Protein AF-A0ABD7KMS0-F1 (afdb_monomer_lite)

Secondary structure (DSSP, 8-state):
---------------S-HHHHHHIIIIIS--------PPTT--

Radius of gyration: 14.92 Å; chains: 1; bounding box: 26×16×48 Å

Organism: NCBI:txid1812935

pLDDT: mean 87.6, std 10.94, range [57.53, 97.19]

Foldseek 3Di:
DDDDDDDDDDDDDDDPDPVVVVCCCCPVVVDDDPDDDDDPPDD

Sequence (43 aa):
MRTQKRCLGCVAIVVDDYDRAIEYYTDKLGFTLVEDTPQPGKR

InterPro domains:
  IPR004360 Glyoxalase/fosfomycin resistance/dioxygenase domain [PF00903] (11-40)
  IPR029068 Glyoxalase/Bleomycin resistance protein/Dihydroxybiphenyl dioxygenase [G3DSA:3.10.180.10] (4-43)
  IPR029068 Glyoxalase/Bleomycin resistance protein/Dihydroxybiphenyl dioxygenase [SSF54593] (8-39)
  IPR037523 Vicinal oxygen chelate (VOC), core domain [PS51819] (7-43)

Structure (mmCIF, N/CA/C/O backbone):
data_AF-A0ABD7KMS0-F1
#
_entry.id   AF-A0ABD7KMS0-F1
#
loop_
_atom_site.group_PDB
_atom_site.id
_atom_site.type_symbol
_atom_site.label_atom_id
_atom_site.label_alt_id
_atom_site.label_comp_id
_atom_site.label_asym_id
_atom_site.label_entity_id
_atom_site.label_seq_id
_atom_site.pdbx_PDB_ins_code
_atom_site.Cartn_x
_atom_site.Cartn_y
_atom_site.Cartn_z
_atom_site.occupancy
_atom_site.B_iso_or_equiv
_atom_site.auth_seq_id
_atom_site.auth_comp_id
_atom_site.auth_asym_id
_atom_site.auth_atom_id
_atom_site.pdbx_PDB_model_num
ATOM 1 N N . MET A 1 1 ? 8.276 -6.516 38.152 1.00 57.78 1 MET A N 1
ATOM 2 C CA . MET A 1 1 ? 8.912 -6.646 36.821 1.00 57.78 1 MET A CA 1
ATOM 3 C C . MET A 1 1 ? 7.938 -6.106 35.782 1.00 57.78 1 MET A C 1
ATOM 5 O O . MET A 1 1 ? 6.826 -6.610 35.722 1.00 57.78 1 MET A O 1
ATOM 9 N N . ARG A 1 2 ? 8.277 -5.048 35.030 1.00 70.25 2 ARG A N 1
ATOM 10 C CA . ARG A 1 2 ? 7.432 -4.613 33.903 1.00 70.25 2 ARG A CA 1
ATOM 11 C C . ARG A 1 2 ? 7.676 -5.568 32.738 1.00 70.25 2 ARG A C 1
ATOM 13 O O . ARG A 1 2 ? 8.779 -5.609 32.205 1.00 70.25 2 ARG A O 1
ATOM 20 N N . THR A 1 3 ? 6.665 -6.335 32.356 1.00 72.62 3 THR A N 1
ATOM 21 C CA . THR A 1 3 ? 6.715 -7.172 31.156 1.00 72.62 3 THR A CA 1
ATOM 22 C C . THR A 1 3 ? 6.651 -6.262 29.933 1.00 72.62 3 THR A C 1
ATOM 24 O O . THR A 1 3 ? 5.591 -5.725 29.613 1.00 72.62 3 THR A O 1
ATOM 27 N N . GLN A 1 4 ? 7.783 -6.034 29.265 1.00 79.56 4 GLN A N 1
ATOM 28 C CA . GLN A 1 4 ? 7.800 -5.268 28.022 1.00 79.56 4 GLN A CA 1
ATOM 29 C C . GLN A 1 4 ? 7.330 -6.159 26.872 1.00 79.56 4 GLN A C 1
ATOM 31 O O . GLN A 1 4 ? 8.027 -7.090 26.469 1.00 79.56 4 GLN A O 1
ATOM 36 N N . LYS A 1 5 ? 6.136 -5.871 26.345 1.00 81.75 5 LYS A N 1
ATOM 37 C CA . LYS A 1 5 ? 5.653 -6.485 25.107 1.00 81.75 5 LYS A CA 1
ATOM 38 C C . LYS A 1 5 ? 6.510 -5.965 23.952 1.00 81.75 5 LYS A C 1
ATOM 40 O O . LYS A 1 5 ? 6.545 -4.763 23.709 1.00 81.75 5 LYS A O 1
ATOM 45 N N . ARG A 1 6 ? 7.233 -6.867 23.291 1.00 89.00 6 ARG A N 1
ATOM 46 C CA . ARG A 1 6 ? 8.001 -6.575 22.074 1.00 89.00 6 ARG A CA 1
ATOM 47 C C . ARG A 1 6 ? 7.097 -6.784 20.863 1.00 89.00 6 ARG A C 1
ATOM 49 O O . ARG A 1 6 ? 6.322 -7.737 20.843 1.00 89.00 6 ARG A O 1
ATOM 56 N N . CYS A 1 7 ? 7.219 -5.918 19.869 1.00 90.38 7 CYS A N 1
ATOM 57 C CA . CYS A 1 7 ? 6.541 -6.031 18.582 1.00 90.38 7 CYS A CA 1
ATOM 58 C C . CYS A 1 7 ? 7.523 -5.715 17.446 1.00 90.38 7 CYS A C 1
ATOM 60 O O . CYS A 1 7 ? 8.568 -5.102 17.670 1.00 90.38 7 CYS A O 1
ATOM 62 N N . LEU A 1 8 ? 7.193 -6.166 16.235 1.00 90.44 8 LEU A N 1
ATOM 63 C CA . LEU A 1 8 ? 7.880 -5.743 15.015 1.00 90.44 8 LEU A CA 1
ATOM 64 C C . LEU A 1 8 ? 7.514 -4.283 14.727 1.00 90.44 8 LEU A C 1
ATOM 66 O O . LEU A 1 8 ? 6.334 -3.945 14.714 1.00 90.44 8 LEU A O 1
ATOM 70 N N . GLY A 1 9 ? 8.530 -3.438 14.537 1.00 92.69 9 GLY A N 1
ATOM 71 C CA . GLY A 1 9 ? 8.350 -2.017 14.229 1.00 92.69 9 GLY A CA 1
ATOM 72 C C . 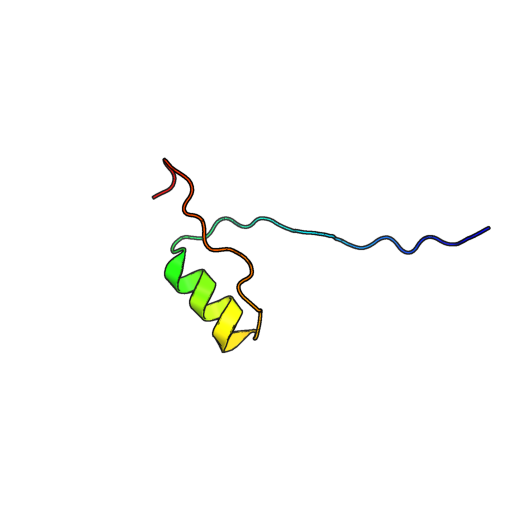GLY A 1 9 ? 8.087 -1.776 12.744 1.00 92.69 9 GLY A C 1
ATOM 73 O O . GLY A 1 9 ? 7.006 -1.332 12.380 1.00 92.69 9 GLY A O 1
ATOM 74 N N . CYS A 1 10 ? 9.062 -2.112 11.893 1.00 92.44 10 CYS A N 1
ATOM 75 C CA . CYS A 1 10 ? 8.995 -1.929 10.441 1.00 92.44 10 CYS A CA 1
ATOM 76 C C . CYS A 1 10 ? 9.585 -3.144 9.713 1.00 92.44 10 CYS A C 1
ATOM 78 O O . CYS A 1 10 ? 10.455 -3.835 10.247 1.00 92.44 10 CYS A O 1
ATOM 80 N N . VAL A 1 11 ? 9.145 -3.367 8.476 1.00 93.12 11 VAL A N 1
ATOM 81 C CA . VAL A 1 11 ? 9.709 -4.360 7.555 1.00 93.12 11 VAL A CA 1
ATOM 82 C C . VAL A 1 11 ? 9.946 -3.706 6.196 1.00 93.12 11 VAL A C 1
ATOM 84 O O . VAL A 1 11 ? 9.179 -2.838 5.789 1.00 93.12 11 VAL A O 1
ATOM 87 N N . ALA A 1 12 ? 11.012 -4.114 5.511 1.00 93.00 12 ALA A N 1
ATOM 88 C CA . ALA A 1 12 ? 11.292 -3.729 4.134 1.00 93.00 12 ALA A CA 1
ATOM 89 C C . ALA A 1 12 ? 11.102 -4.948 3.227 1.00 93.00 12 ALA A C 1
ATOM 91 O O . ALA A 1 12 ? 11.555 -6.045 3.558 1.00 93.00 12 ALA A O 1
ATOM 92 N N . ILE A 1 13 ? 10.438 -4.748 2.093 1.00 91.50 13 ILE A N 1
ATOM 93 C CA . ILE A 1 13 ? 10.165 -5.789 1.101 1.00 91.50 13 ILE A CA 1
ATOM 94 C C . ILE A 1 13 ? 10.687 -5.341 -0.262 1.00 91.50 13 ILE A C 1
ATOM 96 O O . ILE A 1 13 ? 10.685 -4.151 -0.572 1.00 91.50 13 ILE A O 1
ATOM 100 N N . VAL A 1 14 ? 11.158 -6.295 -1.062 1.00 92.00 14 VAL A N 1
ATOM 101 C CA . VAL A 1 14 ? 11.515 -6.054 -2.463 1.00 92.00 14 VAL A CA 1
ATOM 102 C C . VAL A 1 14 ? 10.316 -6.443 -3.308 1.00 92.00 14 VAL A C 1
ATOM 104 O O . VAL A 1 14 ? 9.790 -7.545 -3.157 1.00 92.00 14 VAL A O 1
ATOM 107 N N . VAL A 1 15 ? 9.899 -5.530 -4.173 1.00 91.06 15 VAL A N 1
ATOM 108 C CA . VAL A 1 15 ? 8.793 -5.719 -5.109 1.00 91.06 15 VAL A CA 1
ATOM 109 C C . VAL A 1 15 ? 9.315 -5.591 -6.532 1.00 91.06 15 VAL A C 1
ATOM 111 O O . VAL A 1 15 ? 10.372 -5.004 -6.762 1.00 91.06 15 VAL A O 1
ATOM 114 N N . ASP A 1 16 ? 8.590 -6.191 -7.464 1.00 91.25 16 ASP A N 1
ATOM 115 C CA . ASP A 1 16 ? 8.835 -6.089 -8.899 1.00 91.25 16 ASP A CA 1
ATOM 116 C C . ASP A 1 16 ? 8.456 -4.704 -9.436 1.00 91.25 16 ASP A C 1
ATOM 118 O O . ASP A 1 16 ? 9.223 -4.111 -10.188 1.00 91.25 16 ASP A O 1
ATOM 122 N N . ASP A 1 17 ? 7.308 -4.181 -9.003 1.00 91.38 17 ASP A N 1
ATOM 123 C CA . ASP A 1 17 ? 6.773 -2.886 -9.416 1.00 91.38 17 ASP A CA 1
ATOM 124 C C . ASP A 1 17 ? 6.350 -2.063 -8.187 1.00 91.38 17 ASP A C 1
ATOM 126 O O . ASP A 1 17 ? 5.495 -2.472 -7.394 1.00 91.38 17 ASP A O 1
ATOM 130 N N . TYR A 1 18 ? 6.990 -0.905 -8.015 1.00 90.31 18 TYR A N 1
ATOM 131 C CA . TYR A 1 18 ? 6.778 -0.017 -6.872 1.00 90.31 18 TYR A CA 1
ATOM 132 C C . TYR A 1 18 ? 5.389 0.627 -6.880 1.00 90.31 18 TYR A C 1
ATOM 134 O O . TYR A 1 18 ? 4.714 0.636 -5.849 1.00 90.31 18 TYR A O 1
ATOM 142 N N . ASP A 1 19 ? 4.940 1.101 -8.042 1.00 91.69 19 ASP A N 1
ATOM 143 C CA . ASP A 1 19 ? 3.666 1.805 -8.182 1.00 91.69 19 ASP A CA 1
ATOM 144 C C . ASP A 1 19 ? 2.508 0.834 -7.925 1.00 91.69 19 ASP A C 1
ATOM 146 O O . ASP A 1 19 ? 1.586 1.125 -7.156 1.00 91.69 19 ASP A O 1
ATOM 150 N N . ARG A 1 20 ? 2.612 -0.386 -8.469 1.00 94.81 20 ARG A N 1
ATOM 151 C CA . ARG A 1 20 ? 1.640 -1.458 -8.218 1.00 94.81 20 ARG A CA 1
ATOM 152 C C . ARG A 1 20 ? 1.587 -1.862 -6.745 1.00 94.81 20 ARG A C 1
ATOM 154 O O . ARG A 1 20 ? 0.513 -2.181 -6.228 1.00 94.81 20 ARG A O 1
ATOM 161 N N . ALA A 1 21 ? 2.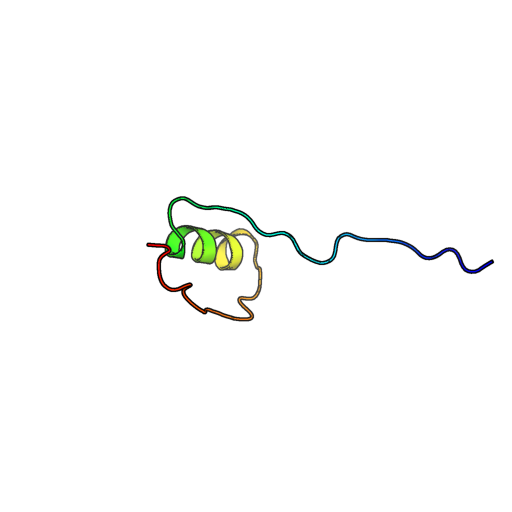734 -1.899 -6.070 1.00 94.94 21 ALA A N 1
ATOM 162 C CA . ALA A 1 21 ? 2.784 -2.225 -4.652 1.00 94.94 21 ALA A CA 1
ATOM 163 C C . ALA A 1 21 ? 2.081 -1.149 -3.819 1.00 94.94 21 ALA A C 1
ATOM 165 O O . ALA A 1 21 ? 1.259 -1.498 -2.970 1.00 94.94 21 ALA A O 1
ATOM 166 N N . ILE A 1 22 ? 2.349 0.134 -4.082 1.00 94.50 22 ILE A N 1
ATOM 167 C CA . ILE A 1 22 ? 1.677 1.241 -3.390 1.00 94.50 22 ILE A CA 1
ATOM 168 C C . ILE A 1 22 ? 0.162 1.118 -3.532 1.00 94.50 22 ILE A C 1
ATOM 170 O O . ILE A 1 22 ? -0.506 1.056 -2.503 1.00 94.50 22 ILE A O 1
ATOM 174 N N . GLU A 1 23 ? -0.363 0.992 -4.756 1.00 96.19 23 GLU A N 1
ATOM 175 C CA . GLU A 1 23 ? -1.811 0.876 -4.996 1.00 96.19 23 GLU A CA 1
ATOM 176 C C . GLU A 1 23 ? -2.421 -0.281 -4.191 1.00 96.19 23 GLU A C 1
ATOM 178 O O . GLU A 1 23 ? -3.459 -0.143 -3.543 1.00 96.19 23 GLU A O 1
ATOM 183 N N . TYR A 1 24 ? -1.759 -1.439 -4.169 1.00 96.75 24 TYR A N 1
ATOM 184 C CA . TYR A 1 24 ? -2.246 -2.581 -3.405 1.00 96.75 24 TYR A CA 1
ATOM 185 C C . TYR A 1 24 ? -2.285 -2.299 -1.894 1.00 96.75 24 TYR A C 1
ATOM 187 O O . TYR A 1 24 ? -3.289 -2.587 -1.233 1.00 96.75 24 TYR A O 1
ATOM 195 N N . TYR A 1 25 ? -1.214 -1.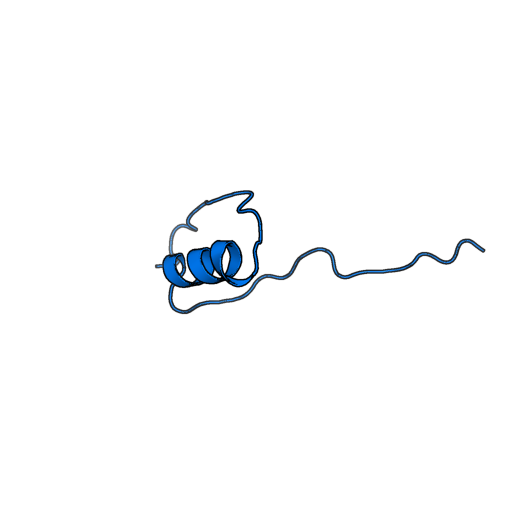735 -1.330 1.00 96.50 25 TYR A N 1
ATOM 196 C CA . TYR A 1 25 ? -1.144 -1.455 0.103 1.00 96.50 25 TYR A CA 1
ATOM 197 C C . TYR A 1 25 ? -2.093 -0.326 0.520 1.00 96.50 25 TYR A C 1
ATOM 199 O O . TYR A 1 25 ? -2.716 -0.441 1.577 1.00 96.50 25 TYR A O 1
ATOM 207 N N . THR A 1 26 ? -2.265 0.718 -0.291 1.00 96.75 26 THR A N 1
ATOM 208 C CA . THR A 1 26 ? -3.163 1.834 0.036 1.00 96.75 26 THR A CA 1
ATOM 209 C C . THR A 1 26 ? -4.624 1.485 -0.196 1.00 96.75 26 THR A C 1
ATOM 211 O O . THR A 1 26 ? -5.447 1.708 0.690 1.00 96.75 26 THR A O 1
ATOM 214 N N . ASP A 1 27 ? -4.958 0.866 -1.328 1.00 97.19 27 ASP A N 1
ATOM 215 C CA . ASP A 1 27 ? -6.354 0.747 -1.755 1.00 97.19 27 ASP A CA 1
ATOM 216 C C . ASP A 1 27 ? -6.976 -0.580 -1.334 1.00 97.19 27 ASP A C 1
ATOM 218 O O . ASP A 1 27 ? -8.148 -0.632 -0.956 1.00 97.19 27 ASP A O 1
ATOM 222 N N . LYS A 1 28 ? -6.216 -1.681 -1.403 1.00 96.81 28 LYS A N 1
ATOM 223 C CA . LYS A 1 28 ? -6.736 -3.011 -1.041 1.00 96.81 28 LYS A CA 1
ATOM 224 C C . LYS A 1 28 ? -6.585 -3.292 0.444 1.00 96.81 28 LYS A C 1
ATOM 226 O O . LYS A 1 28 ? -7.484 -3.886 1.035 1.00 96.81 28 LYS A O 1
ATOM 231 N N . LEU A 1 29 ? -5.465 -2.882 1.038 1.00 96.62 29 LEU A N 1
ATOM 232 C CA . LEU A 1 29 ? -5.184 -3.104 2.458 1.00 96.62 29 LEU A CA 1
ATOM 233 C C . LEU A 1 29 ? -5.506 -1.895 3.345 1.00 96.62 29 LEU A C 1
ATOM 235 O O . LEU A 1 29 ? -5.582 -2.056 4.563 1.00 96.62 29 LEU A O 1
ATOM 239 N N . GLY A 1 30 ? -5.743 -0.716 2.760 1.00 96.62 30 GLY A N 1
ATOM 240 C CA . GLY A 1 30 ? -6.143 0.477 3.506 1.00 96.62 30 GLY A CA 1
ATOM 241 C C . GLY A 1 30 ? -5.002 1.125 4.290 1.00 96.62 30 GLY A C 1
ATOM 242 O O . GLY A 1 30 ? -5.254 1.766 5.310 1.00 96.62 30 GLY A O 1
ATOM 243 N N . PHE A 1 31 ? -3.747 0.920 3.886 1.00 96.69 31 PHE A N 1
ATOM 244 C CA . PHE A 1 31 ? -2.609 1.570 4.531 1.00 96.69 31 PHE A CA 1
ATOM 245 C C . PHE A 1 31 ? -2.499 3.030 4.100 1.00 96.69 31 PHE A C 1
ATOM 247 O O . PHE A 1 31 ? -2.797 3.400 2.968 1.00 96.69 31 PHE A O 1
ATOM 254 N N . THR A 1 32 ? -2.004 3.866 5.004 1.00 96.94 32 THR A N 1
ATOM 255 C CA . THR A 1 32 ? -1.699 5.259 4.682 1.00 96.94 32 THR A CA 1
ATOM 256 C C . THR A 1 32 ? -0.271 5.356 4.166 1.00 96.94 32 THR A C 1
ATOM 258 O O . THR A 1 32 ? 0.668 4.977 4.869 1.00 96.94 32 THR A O 1
ATOM 261 N N . LEU A 1 33 ? -0.097 5.900 2.963 1.00 94.88 33 LEU A N 1
ATOM 262 C CA . LEU A 1 33 ? 1.219 6.267 2.450 1.00 94.88 33 LEU A CA 1
ATOM 263 C C . LEU A 1 33 ? 1.756 7.457 3.258 1.00 94.88 33 LEU A C 1
ATOM 265 O O . LEU A 1 33 ? 1.173 8.540 3.238 1.00 94.88 33 LEU A O 1
ATOM 269 N N . VAL A 1 34 ? 2.833 7.234 4.013 1.00 94.56 34 VAL A N 1
ATOM 270 C CA . VAL A 1 34 ? 3.446 8.264 4.873 1.00 94.56 34 VAL A CA 1
ATOM 271 C C . VAL A 1 34 ? 4.522 9.053 4.125 1.00 94.56 34 VAL A C 1
ATOM 273 O O . VAL A 1 34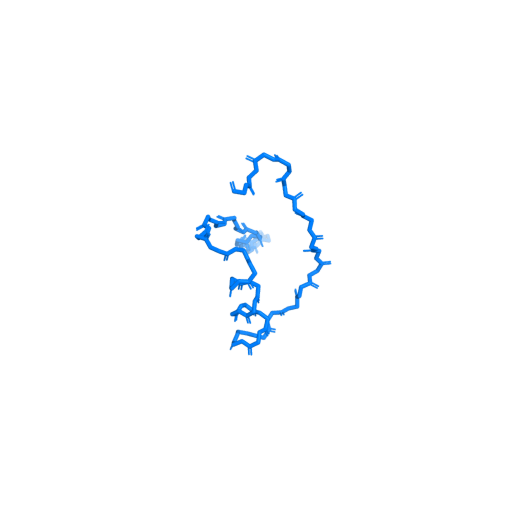 ? 4.627 10.262 4.307 1.00 94.56 34 VAL A O 1
ATOM 276 N N . GLU A 1 35 ? 5.306 8.382 3.284 1.00 90.44 35 GLU A N 1
ATOM 277 C CA . GLU A 1 35 ? 6.379 8.978 2.489 1.00 90.44 35 GLU A CA 1
ATOM 278 C C . GLU A 1 35 ? 6.504 8.229 1.156 1.00 90.44 35 GLU A C 1
ATOM 280 O O . GLU A 1 35 ? 6.429 6.999 1.132 1.00 90.44 35 GLU A O 1
ATOM 285 N N . ASP A 1 36 ? 6.708 8.977 0.071 1.00 90.06 36 ASP A N 1
ATOM 286 C CA . ASP A 1 36 ? 7.002 8.468 -1.269 1.00 90.06 36 ASP A CA 1
ATOM 287 C C . ASP A 1 36 ? 8.330 9.073 -1.744 1.00 90.06 36 ASP A C 1
ATOM 289 O O . ASP A 1 36 ? 8.388 10.223 -2.188 1.00 90.06 36 ASP A O 1
ATOM 293 N N . THR A 1 37 ? 9.411 8.308 -1.575 1.00 87.00 37 THR A N 1
ATOM 294 C CA . THR A 1 37 ? 10.766 8.718 -1.955 1.00 87.00 37 THR A CA 1
ATOM 295 C C . THR A 1 37 ? 11.410 7.623 -2.808 1.00 87.00 37 THR A C 1
ATOM 297 O O . THR A 1 37 ? 11.784 6.569 -2.277 1.00 87.00 37 THR A O 1
ATOM 300 N N . PRO A 1 38 ? 11.609 7.848 -4.121 1.00 79.69 38 PRO A N 1
ATOM 301 C CA . PRO A 1 38 ? 12.298 6.887 -4.972 1.00 79.69 38 PRO A CA 1
ATOM 302 C C . PRO A 1 38 ? 13.775 6.784 -4.579 1.00 79.69 38 PRO A C 1
ATOM 304 O O . PRO A 1 38 ? 14.475 7.789 -4.433 1.0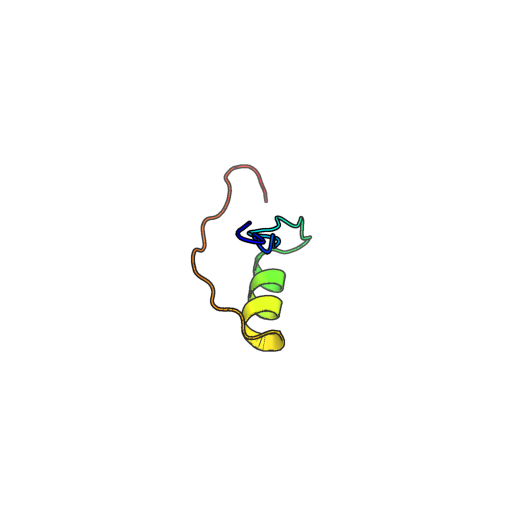0 79.69 38 PRO A O 1
ATOM 307 N N . GLN A 1 39 ? 14.280 5.556 -4.444 1.00 73.94 39 GLN A N 1
ATOM 308 C CA . GLN A 1 39 ? 15.699 5.335 -4.162 1.00 73.94 39 GLN A CA 1
ATOM 309 C C . GLN A 1 39 ? 16.530 5.434 -5.454 1.00 73.94 39 GLN A C 1
ATOM 311 O O . GLN A 1 39 ? 16.286 4.681 -6.404 1.00 73.94 39 GLN A O 1
ATOM 316 N N . PRO A 1 40 ? 17.540 6.323 -5.518 1.00 72.19 40 PRO A N 1
ATOM 317 C CA . PRO A 1 40 ? 18.393 6.443 -6.694 1.00 72.19 40 PRO A CA 1
ATOM 318 C C . PRO A 1 40 ? 19.156 5.134 -6.949 1.00 72.19 40 PRO A C 1
ATOM 320 O O . PRO A 1 40 ? 19.764 4.568 -6.043 1.00 72.19 40 PRO A O 1
ATOM 323 N N . GLY A 1 41 ? 19.123 4.648 -8.194 1.00 70.12 41 GLY A N 1
ATOM 324 C CA . GLY A 1 41 ? 19.791 3.404 -8.607 1.00 70.12 41 GLY A CA 1
ATOM 325 C C . GLY A 1 41 ? 18.973 2.118 -8.419 1.00 70.12 41 GLY A C 1
ATOM 326 O O . GLY A 1 41 ? 19.505 1.032 -8.635 1.00 70.12 41 GLY A O 1
ATOM 327 N N . LYS A 1 42 ? 17.695 2.224 -8.031 1.00 62.81 42 LYS A N 1
ATOM 328 C CA . LYS A 1 42 ? 16.739 1.112 -7.911 1.00 62.81 42 LYS A CA 1
ATOM 329 C C . LYS A 1 42 ? 15.528 1.387 -8.817 1.00 62.81 42 LYS A C 1
ATOM 331 O O . LYS A 1 42 ? 14.493 1.842 -8.342 1.00 62.81 42 LYS A O 1
ATOM 336 N N . ARG A 1 43 ? 15.690 1.183 -10.124 1.00 57.53 43 ARG A N 1
ATOM 337 C CA . ARG A 1 43 ? 14.608 1.132 -11.118 1.00 57.53 43 ARG A CA 1
ATOM 338 C C . ARG A 1 43 ? 14.843 -0.050 -12.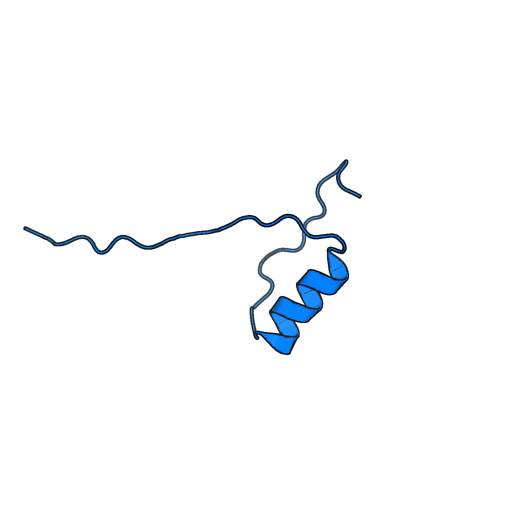039 1.00 57.53 43 ARG A C 1
ATOM 340 O O . ARG A 1 43 ? 16.034 -0.300 -12.334 1.00 57.53 43 ARG A O 1
#